Protein AF-A0A934H8C2-F1 (afdb_monomer_lite)

Foldseek 3Di:
DDDDPPPPDDPPPCDPVVVVPDPPPPVDDPVVVVVVVVVVCVVVCVVPPDPDQDDDQSNQLVVCLCPVHAGPDPGPNVSSVVSVVVCVVPVD

Radius of gyration: 27.8 Å; chains: 1; bounding box: 38×57×66 Å

Secondary structure (DSSP, 8-state):
--------PPPTT---GGGG------SS-HHHHHHHHHHHHHHHHHHHS--SPPSTHHHHHHHHHHHT---TTT--HHHHHHHHHHHHHH--

Sequence (92 aa):
MTRQPTFISSPPGVSPTWARIFIRRTGVNPAFRAFLVFILVLVVFSTTLAGGMLAGDSGEFQLAVATLSVPHPTGYPLYVLIGALWVRLWFS

pLDDT: mean 81.56, std 15.36, range [46.25, 98.56]

Structure (mmCIF, N/CA/C/O backbone):
data_AF-A0A934H8C2-F1
#
_entry.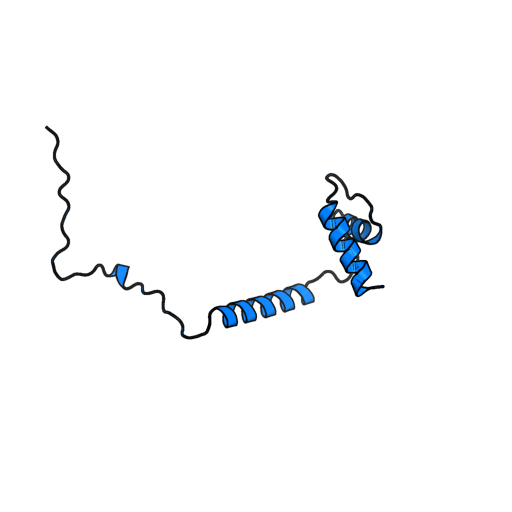id   AF-A0A934H8C2-F1
#
loop_
_atom_site.group_PDB
_atom_site.id
_atom_site.type_symbol
_atom_site.label_atom_id
_atom_site.label_alt_id
_atom_site.label_comp_id
_atom_site.label_asym_id
_atom_site.label_entity_id
_atom_site.label_seq_id
_atom_site.pdbx_PDB_ins_code
_atom_site.Cartn_x
_atom_site.Cartn_y
_atom_site.Cartn_z
_atom_site.occupancy
_atom_site.B_iso_or_equiv
_atom_site.auth_seq_id
_atom_site.auth_comp_id
_atom_site.auth_asym_id
_atom_site.auth_atom_id
_atom_site.pdbx_PDB_model_num
ATOM 1 N N . MET A 1 1 ? 10.503 39.351 49.277 1.00 47.84 1 MET A N 1
ATOM 2 C CA . MET A 1 1 ? 9.129 39.703 48.853 1.00 47.84 1 MET A CA 1
ATOM 3 C C . MET A 1 1 ? 8.760 38.814 47.673 1.00 47.84 1 MET A C 1
ATOM 5 O O . MET A 1 1 ? 9.101 39.129 46.545 1.00 47.84 1 MET A O 1
ATOM 9 N N . THR A 1 2 ? 8.129 37.672 47.929 1.00 46.25 2 THR A N 1
ATOM 10 C CA . THR A 1 2 ? 7.681 36.724 46.894 1.00 46.25 2 THR A CA 1
ATOM 11 C C . THR A 1 2 ? 6.260 36.319 47.260 1.00 46.25 2 THR A C 1
ATOM 13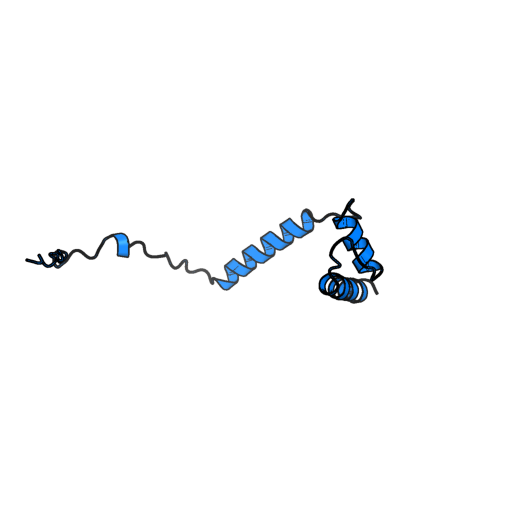 O O . THR A 1 2 ? 6.044 35.559 48.199 1.00 46.25 2 THR A O 1
ATOM 16 N N . ARG A 1 3 ? 5.269 36.927 46.594 1.00 46.97 3 ARG A N 1
ATOM 17 C CA . ARG A 1 3 ? 3.856 36.583 46.791 1.00 46.97 3 ARG A CA 1
ATOM 18 C C . ARG A 1 3 ? 3.647 35.171 46.243 1.00 46.97 3 ARG A C 1
ATOM 20 O O . ARG A 1 3 ? 3.798 34.961 45.044 1.00 46.97 3 ARG A O 1
ATOM 27 N N . GLN A 1 4 ? 3.348 34.218 47.121 1.00 50.62 4 GLN A N 1
ATOM 28 C CA . GLN A 1 4 ? 2.876 32.895 46.715 1.00 50.62 4 GLN A CA 1
ATOM 29 C C . GLN A 1 4 ? 1.586 33.071 45.892 1.00 50.62 4 GLN A C 1
ATOM 31 O O . GLN A 1 4 ? 0.716 33.840 46.316 1.00 50.62 4 GLN A O 1
ATOM 36 N N . PRO A 1 5 ? 1.452 32.424 44.722 1.00 51.28 5 PRO A N 1
ATOM 37 C CA . PRO A 1 5 ? 0.225 32.489 43.944 1.00 51.28 5 PRO A CA 1
ATOM 38 C C . PRO A 1 5 ? -0.894 31.813 44.739 1.00 51.28 5 PRO A C 1
ATOM 40 O O . PRO A 1 5 ? -0.805 30.644 45.107 1.00 51.28 5 PRO A O 1
ATOM 43 N N . THR A 1 6 ? -1.952 32.565 45.027 1.00 61.19 6 THR A N 1
ATOM 44 C CA . THR A 1 6 ? -3.177 32.042 45.631 1.00 61.19 6 THR A CA 1
ATOM 45 C C . THR A 1 6 ? -3.816 31.053 44.665 1.00 61.19 6 THR A C 1
ATOM 47 O O . THR A 1 6 ? -4.442 31.445 43.681 1.00 61.19 6 THR A O 1
ATOM 50 N N . PHE A 1 7 ? -3.640 29.764 44.943 1.00 59.38 7 PHE A N 1
ATOM 51 C CA . PHE A 1 7 ? -4.398 28.692 44.318 1.00 59.38 7 PHE A CA 1
ATOM 52 C C . PHE A 1 7 ? -5.860 28.871 44.750 1.00 59.38 7 PHE A C 1
ATOM 54 O O . PHE A 1 7 ? -6.201 28.621 45.905 1.00 59.38 7 PHE A O 1
ATOM 61 N N . ILE A 1 8 ? -6.712 29.390 43.862 1.00 64.25 8 ILE A N 1
ATOM 62 C CA . ILE A 1 8 ? -8.155 29.471 44.110 1.00 64.25 8 ILE A CA 1
ATOM 63 C C . ILE A 1 8 ? -8.657 28.027 44.143 1.00 64.25 8 ILE A C 1
ATOM 65 O O . ILE A 1 8 ? -8.821 27.390 43.102 1.00 64.25 8 ILE A O 1
ATOM 69 N N . SER A 1 9 ? -8.842 27.481 45.344 1.00 59.59 9 SER A N 1
ATOM 70 C CA . SER A 1 9 ? -9.519 26.205 45.525 1.00 59.59 9 SER A CA 1
ATOM 71 C C . SER A 1 9 ? -10.935 26.339 44.967 1.00 59.59 9 SER A C 1
ATOM 73 O O . SER A 1 9 ? -11.663 27.284 45.271 1.00 59.59 9 SER A O 1
ATOM 75 N N . SER A 1 10 ? -11.316 25.423 44.079 1.00 62.44 10 SER A N 1
ATOM 76 C CA . SER A 1 10 ? -12.683 25.389 43.563 1.00 62.44 10 SER A CA 1
ATOM 77 C C . SER A 1 10 ? -13.667 25.162 44.723 1.00 62.44 10 SER A C 1
ATOM 79 O O . SER A 1 10 ? -13.329 24.421 45.651 1.00 62.44 10 SER A O 1
ATOM 81 N N . PRO A 1 11 ? -14.871 25.769 44.697 1.00 67.50 11 PRO A N 1
ATOM 82 C CA . PRO A 1 11 ? -15.870 25.571 45.740 1.00 67.50 11 PRO A CA 1
ATOM 83 C C . PRO A 1 11 ? -16.179 24.078 45.938 1.00 67.50 11 PRO A C 1
ATOM 85 O O . PRO A 1 11 ? -16.347 23.358 44.945 1.00 67.50 11 PRO A O 1
ATOM 88 N N . PRO A 1 12 ? -16.281 23.591 47.187 1.00 64.06 12 PRO A N 1
ATOM 89 C CA . PRO A 1 12 ? -16.673 22.213 47.448 1.00 64.06 12 PRO A CA 1
ATOM 90 C C . PRO A 1 12 ? -18.074 21.969 46.868 1.00 64.06 12 PRO A C 1
ATOM 92 O O . PRO A 1 12 ? -19.033 22.635 47.245 1.00 64.06 12 PRO A O 1
ATOM 95 N N . GLY A 1 13 ? -18.180 21.036 45.918 1.00 66.31 13 GLY A N 1
ATOM 96 C CA . GLY A 1 13 ? -19.453 20.629 45.306 1.00 66.31 13 GLY A CA 1
ATOM 97 C C . GLY A 1 13 ? -19.627 20.966 43.823 1.00 66.31 13 GLY A C 1
ATOM 98 O O . GLY A 1 13 ? -20.582 20.487 43.217 1.00 66.31 13 GLY A O 1
ATOM 99 N N . VAL A 1 14 ? -18.706 21.709 43.198 1.00 65.88 14 VAL A N 1
ATOM 100 C CA . VAL A 1 14 ? -18.747 21.961 41.746 1.00 65.88 14 VAL A CA 1
ATOM 101 C C . VAL A 1 14 ? -17.655 21.140 41.063 1.00 65.88 14 VAL A C 1
ATOM 103 O O . VAL A 1 14 ? -16.532 21.602 40.876 1.00 65.88 14 VAL A O 1
ATOM 106 N N . SER A 1 15 ? -17.961 19.891 40.694 1.00 64.00 15 SER A N 1
ATOM 107 C CA . SER A 1 15 ? -17.086 19.151 39.776 1.00 64.00 15 SER A CA 1
ATOM 108 C C . SER A 1 15 ? -17.002 19.941 38.463 1.00 64.00 15 SER A C 1
ATOM 110 O O . SER A 1 15 ? -18.064 20.316 37.950 1.00 64.00 15 SER A O 1
ATOM 112 N N . PRO A 1 16 ? -15.811 20.197 37.896 1.00 67.44 16 PRO A N 1
ATOM 113 C CA . PRO A 1 16 ? -15.700 21.011 36.698 1.00 67.44 16 PRO A CA 1
ATOM 114 C C . PRO A 1 16 ? -16.553 20.434 35.568 1.00 67.44 16 PRO A C 1
ATOM 116 O O . PRO A 1 16 ? -16.413 19.270 35.200 1.00 67.44 16 PRO A O 1
ATOM 119 N N . THR A 1 17 ? -17.456 21.235 35.009 1.00 63.69 17 THR A N 1
ATOM 120 C CA . THR A 1 17 ? -18.409 20.809 33.972 1.00 63.69 17 THR A CA 1
ATOM 121 C C . THR A 1 17 ? -17.709 20.252 32.730 1.00 63.69 17 THR A C 1
ATOM 123 O O . THR A 1 17 ? -18.264 19.384 32.061 1.00 63.69 17 THR A O 1
ATOM 126 N N . TRP A 1 18 ? -16.464 20.670 32.467 1.00 63.22 18 TRP A N 1
ATOM 127 C CA . TRP A 1 18 ? -15.622 20.115 31.403 1.00 63.22 18 TRP A CA 1
ATOM 128 C C . TRP A 1 18 ? -15.290 18.629 31.608 1.00 63.22 18 TRP A C 1
ATOM 130 O O . TRP A 1 18 ? -15.171 17.897 30.629 1.00 63.22 18 TRP A O 1
ATOM 140 N N . ALA A 1 19 ? -15.235 18.140 32.852 1.00 57.84 19 ALA A N 1
ATOM 141 C CA . ALA A 1 19 ? -15.021 16.722 33.150 1.00 57.84 19 ALA A CA 1
ATOM 142 C C . ALA A 1 19 ? -16.226 15.850 32.746 1.00 57.84 19 ALA A C 1
ATOM 144 O O . ALA A 1 19 ? -16.113 14.629 32.672 1.00 57.84 19 ALA A O 1
ATO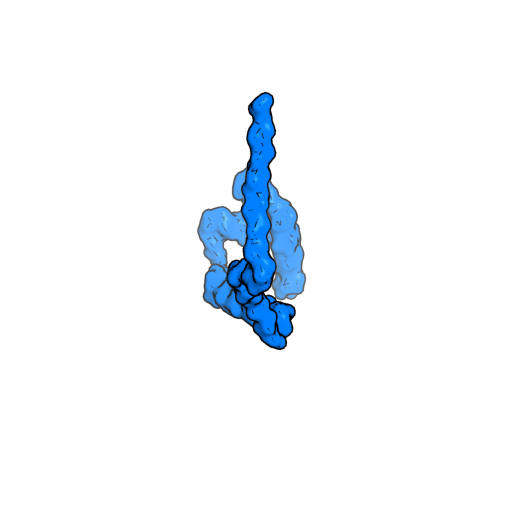M 145 N N . ARG A 1 20 ? -17.381 16.474 32.456 1.00 56.47 20 ARG A N 1
ATOM 146 C CA . ARG A 1 20 ? -18.593 15.809 31.957 1.00 56.47 20 ARG A CA 1
ATOM 147 C C . ARG A 1 20 ? -18.670 15.754 30.433 1.00 56.47 20 ARG A C 1
ATOM 149 O O . ARG A 1 20 ? -19.659 15.237 29.914 1.00 56.47 20 ARG A O 1
ATOM 156 N N . ILE A 1 21 ? -17.642 16.215 29.711 1.00 63.53 21 ILE A N 1
ATOM 157 C CA . ILE A 1 21 ? -17.450 15.889 28.289 1.00 63.53 21 ILE A CA 1
ATOM 158 C C . ILE A 1 21 ? -16.997 14.423 28.231 1.00 63.53 21 ILE A C 1
ATOM 160 O O . ILE A 1 21 ? -15.862 14.074 27.919 1.00 63.53 21 ILE A O 1
ATOM 164 N N . PHE A 1 22 ? -17.897 13.537 28.649 1.00 60.47 22 PHE A N 1
ATOM 165 C CA . PHE A 1 22 ? -17.712 12.108 28.598 1.00 60.47 22 PHE A CA 1
ATOM 166 C C . PHE A 1 22 ? -17.679 11.724 27.127 1.00 60.47 22 PHE A C 1
ATOM 168 O O . PHE A 1 22 ? -18.673 11.867 26.413 1.00 60.47 22 PHE A O 1
ATOM 175 N N . ILE A 1 23 ? -16.534 11.205 26.685 1.00 65.25 23 ILE A N 1
ATOM 176 C CA . ILE A 1 23 ? -16.443 10.378 25.487 1.00 65.25 23 ILE A CA 1
ATOM 177 C C . ILE A 1 23 ? -17.570 9.356 25.602 1.00 65.25 23 ILE A C 1
ATOM 179 O O . ILE A 1 23 ? -17.519 8.448 26.436 1.00 65.25 23 ILE A O 1
ATOM 183 N N . ARG A 1 24 ? -18.631 9.529 24.811 1.00 69.00 24 ARG A N 1
ATOM 184 C CA . ARG A 1 24 ? -19.731 8.574 24.791 1.00 69.00 24 ARG A CA 1
ATOM 185 C C . ARG A 1 24 ? -19.118 7.261 24.325 1.00 69.00 24 ARG A C 1
ATOM 187 O O . ARG A 1 24 ? -18.781 7.123 23.150 1.00 69.00 24 ARG A O 1
ATOM 194 N N . ARG A 1 25 ? -18.959 6.290 25.232 1.00 64.75 25 ARG A N 1
ATOM 195 C CA . ARG A 1 25 ? -18.672 4.899 24.869 1.00 64.75 25 ARG A CA 1
ATOM 196 C C . ARG A 1 25 ? -19.885 4.371 24.117 1.00 64.75 25 ARG A C 1
ATOM 198 O O . ARG A 1 25 ? -20.790 3.761 24.661 1.00 64.75 25 ARG A O 1
ATOM 205 N N . THR A 1 26 ? -19.937 4.695 22.839 1.00 65.44 26 THR A N 1
ATOM 206 C CA . THR A 1 26 ? -20.755 4.024 21.836 1.00 65.44 26 THR A CA 1
ATOM 207 C C . THR A 1 26 ? -20.620 2.505 22.026 1.00 65.44 26 THR A C 1
ATOM 209 O O . THR A 1 26 ? -19.501 2.001 22.012 1.00 65.44 26 THR A O 1
ATOM 212 N N . GLY A 1 27 ? -21.733 1.792 22.232 1.00 73.81 27 GLY A N 1
ATOM 213 C CA . GLY A 1 27 ? -21.746 0.363 22.599 1.00 73.81 27 GLY A CA 1
ATOM 214 C C . GLY A 1 27 ? -21.328 -0.609 21.489 1.00 73.81 27 GLY A C 1
ATOM 215 O O . GLY A 1 27 ? -21.323 -1.815 21.694 1.00 73.81 27 GLY A O 1
ATOM 216 N N . VAL A 1 28 ? -20.983 -0.100 20.306 1.00 78.88 28 VAL A N 1
ATOM 217 C CA . VAL A 1 28 ? -20.532 -0.912 19.172 1.00 78.88 28 VAL A CA 1
ATOM 218 C C . VAL A 1 28 ? -19.051 -1.257 19.336 1.00 78.88 28 VAL A C 1
ATOM 220 O O . VAL A 1 28 ? -18.249 -0.373 19.637 1.00 78.88 28 VAL A O 1
ATOM 223 N N . ASN A 1 29 ? -18.669 -2.507 19.091 1.00 90.19 29 ASN A N 1
ATOM 224 C CA . ASN A 1 29 ? -17.280 -2.953 19.206 1.00 90.19 29 ASN A CA 1
ATOM 225 C C . ASN A 1 29 ? -16.343 -2.075 18.333 1.00 90.19 29 ASN A C 1
ATOM 227 O O . ASN A 1 29 ? -16.618 -1.904 17.141 1.00 90.19 29 ASN A O 1
ATOM 231 N N . PRO A 1 30 ? -15.259 -1.492 18.884 1.00 90.38 30 PRO A N 1
ATOM 232 C CA . PRO A 1 30 ? -14.333 -0.663 18.110 1.00 90.38 30 PRO A CA 1
ATOM 233 C C . PRO A 1 30 ? -13.690 -1.424 16.942 1.00 90.38 30 PRO A C 1
ATOM 235 O O . PRO A 1 30 ? -13.518 -0.841 15.874 1.00 90.38 30 PRO A O 1
ATOM 238 N N . ALA A 1 31 ? -13.419 -2.725 17.095 1.00 93.50 31 ALA A N 1
ATOM 239 C CA . ALA A 1 31 ? -12.886 -3.562 16.021 1.00 93.50 31 ALA A CA 1
ATOM 240 C C . ALA A 1 31 ? -13.878 -3.693 14.857 1.00 93.50 31 ALA A C 1
ATOM 242 O O . ALA A 1 31 ? -13.487 -3.610 13.698 1.00 93.50 31 ALA A O 1
ATOM 243 N N . PHE A 1 32 ? -15.174 -3.814 15.159 1.00 94.94 32 PHE A N 1
ATOM 244 C CA . PHE A 1 32 ? -16.216 -3.868 14.134 1.00 94.94 32 PHE A CA 1
ATOM 245 C C . PHE A 1 32 ? -16.271 -2.572 13.319 1.00 94.94 32 PHE A C 1
ATOM 247 O O . PHE A 1 32 ? -16.375 -2.608 12.098 1.00 94.94 32 PHE A O 1
ATOM 254 N N . ARG A 1 33 ? -16.127 -1.411 13.967 1.00 93.88 33 ARG A N 1
ATOM 255 C CA . ARG A 1 33 ? -16.080 -0.131 13.242 1.00 93.88 33 ARG A CA 1
ATOM 256 C C . ARG A 1 33 ? -14.824 0.020 12.409 1.00 93.88 33 ARG A C 1
ATOM 258 O O . ARG A 1 33 ? -14.924 0.467 11.275 1.00 93.88 33 ARG A O 1
ATOM 265 N N . ALA A 1 34 ? -13.671 -0.357 12.957 1.00 95.94 34 ALA A N 1
ATOM 266 C CA . ALA A 1 34 ? -12.422 -0.351 12.207 1.00 95.94 34 ALA A CA 1
ATOM 267 C C . ALA A 1 34 ? -12.532 -1.239 10.959 1.00 95.94 34 ALA A C 1
ATOM 269 O O . ALA A 1 34 ? -12.129 -0.824 9.879 1.00 95.94 34 ALA A O 1
ATOM 270 N N . PHE A 1 35 ? -13.162 -2.410 11.087 1.00 97.44 35 PHE A N 1
ATOM 271 C CA . PHE A 1 35 ? -13.421 -3.305 9.965 1.00 97.44 35 PHE A CA 1
ATOM 272 C C . PHE A 1 35 ? -14.347 -2.681 8.911 1.00 97.44 35 PHE A C 1
ATOM 274 O O . PHE A 1 35 ? -14.027 -2.715 7.728 1.00 97.44 35 PHE A O 1
ATOM 281 N N . LEU A 1 36 ? -15.456 -2.050 9.314 1.00 97.62 36 LEU A N 1
ATOM 282 C CA . LEU A 1 36 ? -16.342 -1.363 8.366 1.00 97.62 36 LEU A CA 1
ATOM 283 C C . LEU A 1 36 ? -15.634 -0.223 7.626 1.00 97.62 36 LEU A C 1
ATOM 285 O O . LEU A 1 36 ? -15.802 -0.080 6.418 1.00 97.62 36 LEU A O 1
ATOM 289 N N . VAL A 1 37 ? -14.821 0.565 8.336 1.00 97.62 37 VAL A N 1
ATOM 290 C CA . VAL A 1 37 ? -14.009 1.626 7.723 1.00 97.62 37 VAL A CA 1
ATOM 291 C C . VAL A 1 37 ? -12.997 1.028 6.748 1.00 97.62 37 VAL A C 1
ATOM 293 O O . VAL A 1 37 ? -12.866 1.531 5.638 1.00 97.62 37 VAL A O 1
ATOM 296 N N . PHE A 1 38 ? -12.328 -0.065 7.120 1.00 98.00 38 PHE A N 1
ATOM 297 C CA . PHE A 1 38 ? -11.397 -0.767 6.240 1.00 98.00 38 PHE A CA 1
ATOM 298 C C . PHE A 1 38 ? -12.074 -1.232 4.945 1.00 98.00 38 PHE A C 1
ATOM 300 O O . PHE A 1 38 ? -11.574 -0.929 3.867 1.00 98.00 38 PHE A O 1
ATOM 307 N N . ILE A 1 39 ? -13.229 -1.902 5.034 1.00 98.56 39 ILE A N 1
ATOM 308 C CA . ILE A 1 39 ? -13.975 -2.365 3.854 1.00 98.56 39 ILE A CA 1
ATOM 309 C C . ILE A 1 39 ? -14.424 -1.188 2.986 1.00 98.56 39 ILE A C 1
ATOM 311 O O . ILE A 1 39 ? -14.273 -1.241 1.769 1.00 98.56 39 ILE A O 1
ATOM 315 N N . LEU A 1 40 ? -14.932 -0.112 3.592 1.00 98.38 40 LEU A N 1
ATOM 316 C CA . LEU A 1 40 ? -15.335 1.086 2.856 1.00 98.38 40 LEU A CA 1
ATOM 317 C C . LEU A 1 40 ? -14.158 1.685 2.074 1.00 98.38 40 LEU A C 1
ATOM 319 O O . LEU A 1 40 ? -14.286 1.955 0.882 1.00 98.38 40 LEU A O 1
ATOM 323 N N . VAL A 1 41 ? -13.011 1.866 2.734 1.00 98.19 41 VAL A N 1
ATOM 324 C CA . VAL A 1 41 ? -11.799 2.404 2.100 1.00 98.19 41 VAL A CA 1
ATOM 325 C C . VAL A 1 41 ? -11.302 1.469 1.003 1.00 98.19 41 VAL A C 1
ATOM 327 O O . VAL A 1 41 ? -10.954 1.946 -0.071 1.00 98.19 41 VAL A O 1
ATOM 330 N N . LEU A 1 42 ? -11.314 0.155 1.238 1.00 97.50 42 LEU A N 1
ATOM 331 C CA . LEU A 1 42 ? -10.907 -0.843 0.253 1.00 97.50 42 LEU A CA 1
ATOM 332 C C . LEU A 1 42 ? -11.777 -0.777 -1.007 1.00 97.50 42 LEU A C 1
ATOM 334 O O . LEU A 1 42 ? -11.238 -0.730 -2.107 1.00 97.50 42 LEU A O 1
ATOM 338 N N . VAL A 1 43 ? -13.104 -0.720 -0.857 1.00 98.19 43 VAL A N 1
ATOM 339 C CA . VAL A 1 43 ? -14.035 -0.618 -1.992 1.00 98.19 43 VAL A CA 1
ATOM 340 C C . VAL A 1 43 ? -13.786 0.663 -2.780 1.00 98.19 43 VAL A C 1
ATOM 342 O O . VAL A 1 43 ? -13.608 0.599 -3.995 1.00 98.19 43 VAL A O 1
ATOM 345 N N . VAL A 1 44 ? -13.720 1.814 -2.102 1.00 97.94 44 VAL A N 1
ATOM 346 C CA . VAL A 1 44 ? -13.446 3.098 -2.765 1.00 97.94 44 VAL A CA 1
ATOM 347 C C . VAL A 1 44 ? -12.120 3.022 -3.518 1.00 97.94 44 VAL A C 1
ATOM 349 O O . VAL A 1 44 ? -12.096 3.260 -4.723 1.00 97.94 44 VAL A O 1
ATOM 352 N N . PHE A 1 45 ? -11.051 2.587 -2.849 1.00 96.00 45 PHE A N 1
ATOM 353 C CA . PHE A 1 45 ? -9.726 2.436 -3.442 1.00 96.00 45 PHE A CA 1
ATOM 354 C C . PHE A 1 45 ? -9.749 1.554 -4.696 1.00 96.00 45 PHE A C 1
ATOM 356 O O . PHE A 1 45 ? -9.302 1.999 -5.751 1.00 96.00 45 PHE A O 1
ATOM 363 N N . SER A 1 46 ? -10.333 0.354 -4.616 1.00 95.56 46 SER A N 1
ATOM 364 C CA . SER A 1 46 ? -10.430 -0.581 -5.743 1.00 95.56 46 SER A CA 1
ATOM 365 C C . SER A 1 46 ? -11.213 -0.015 -6.926 1.00 95.56 46 SER A C 1
ATOM 367 O O . SER A 1 46 ? -10.830 -0.255 -8.066 1.00 95.56 46 SER A O 1
ATOM 369 N N . THR A 1 47 ? -12.276 0.758 -6.684 1.00 96.25 47 THR A N 1
ATOM 370 C CA . THR A 1 47 ? -13.056 1.387 -7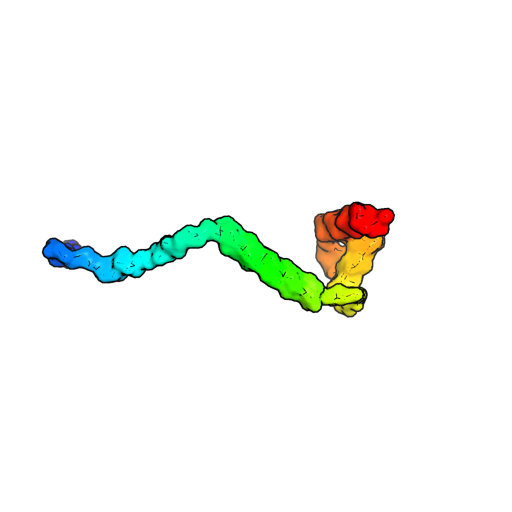.769 1.00 96.25 47 THR A CA 1
ATOM 371 C C . THR A 1 47 ? -12.352 2.576 -8.418 1.00 96.25 47 THR A C 1
ATOM 373 O O . THR A 1 47 ? -12.638 2.905 -9.565 1.00 96.25 47 THR A O 1
ATOM 376 N N . THR A 1 48 ? -11.429 3.216 -7.700 1.00 95.06 48 THR A N 1
ATOM 377 C CA . THR A 1 48 ? -10.660 4.373 -8.187 1.00 95.06 48 THR A CA 1
ATOM 378 C C . THR A 1 48 ? -9.269 4.013 -8.698 1.00 95.06 48 THR A C 1
ATOM 380 O O . THR A 1 48 ? -8.538 4.893 -9.152 1.00 95.06 48 THR A O 1
ATOM 383 N N . LEU A 1 49 ? -8.871 2.742 -8.597 1.00 92.06 49 LEU A N 1
ATOM 384 C CA . LEU A 1 49 ? -7.540 2.308 -8.996 1.00 92.06 49 LEU A CA 1
ATOM 385 C C . LEU A 1 49 ? -7.352 2.498 -10.505 1.00 92.06 49 LEU A C 1
ATOM 387 O O . LEU A 1 49 ? -8.250 2.208 -11.297 1.00 92.06 49 LEU A O 1
ATOM 391 N N . ALA A 1 50 ? -6.165 2.944 -10.917 1.00 89.94 50 ALA A N 1
ATOM 392 C CA . ALA A 1 50 ? -5.834 3.030 -12.332 1.00 89.94 50 ALA A CA 1
ATOM 393 C C . ALA A 1 50 ? -5.851 1.626 -12.955 1.00 89.94 50 ALA A C 1
ATOM 395 O O . ALA A 1 50 ? -5.061 0.761 -12.581 1.00 89.94 50 ALA A O 1
ATOM 396 N N . GLY A 1 51 ? -6.748 1.408 -13.918 1.00 87.38 51 GLY A N 1
ATOM 397 C CA . GLY A 1 51 ? -6.916 0.119 -14.597 1.00 87.38 51 GLY A CA 1
ATOM 398 C C . GLY A 1 51 ? -5.831 -0.215 -15.627 1.00 87.38 51 GLY A C 1
ATOM 399 O O . GLY A 1 51 ? -5.994 -1.169 -16.381 1.00 87.38 51 GLY A O 1
ATOM 400 N N . GLY A 1 52 ? -4.753 0.568 -15.709 1.00 87.69 52 GLY A N 1
ATOM 401 C CA . GLY A 1 52 ? -3.722 0.401 -16.728 1.00 87.69 52 GLY A CA 1
ATOM 402 C C . GLY A 1 52 ? -2.409 1.101 -16.397 1.00 87.69 52 GLY A C 1
ATOM 403 O O . GLY A 1 52 ? -2.199 1.598 -15.286 1.00 87.69 52 GLY A O 1
ATOM 404 N N . MET A 1 53 ? -1.525 1.119 -17.394 1.00 88.25 53 MET A N 1
ATOM 405 C CA . MET A 1 53 ? -0.221 1.762 -17.290 1.00 88.25 53 MET A CA 1
ATOM 406 C C . MET A 1 53 ? -0.387 3.279 -17.172 1.00 88.25 53 MET A C 1
ATOM 408 O O . MET A 1 53 ? -1.056 3.904 -17.996 1.00 88.25 53 MET A O 1
ATOM 412 N N . LEU A 1 54 ? 0.221 3.867 -16.150 1.00 91.50 54 LEU A N 1
ATOM 413 C CA . LEU A 1 54 ? 0.245 5.309 -15.941 1.00 91.50 54 LEU A CA 1
ATOM 414 C C . LEU A 1 54 ? 1.450 5.934 -16.655 1.00 91.50 54 LEU A C 1
ATOM 416 O O . LEU A 1 54 ? 2.411 5.251 -17.001 1.00 91.50 54 LEU A O 1
ATOM 420 N N . ALA A 1 55 ? 1.395 7.244 -16.886 1.00 90.06 55 ALA A N 1
ATOM 421 C CA . ALA A 1 55 ? 2.524 8.011 -17.409 1.00 90.06 55 ALA A CA 1
ATOM 422 C C . ALA A 1 55 ? 3.408 8.557 -16.271 1.00 90.06 55 ALA A C 1
ATOM 424 O O . ALA A 1 55 ? 2.977 8.637 -15.117 1.00 90.06 55 ALA A O 1
ATOM 425 N N . GLY A 1 56 ? 4.634 8.963 -16.616 1.00 89.31 56 GLY A N 1
ATOM 426 C CA . GLY A 1 56 ? 5.614 9.505 -15.668 1.00 89.31 56 GLY A CA 1
ATOM 427 C C . GLY A 1 56 ? 6.079 8.468 -14.645 1.00 89.31 56 GLY A C 1
ATOM 428 O O . GLY A 1 56 ? 6.048 7.267 -14.916 1.00 89.31 56 GLY A O 1
ATOM 429 N N . ASP A 1 57 ? 6.444 8.935 -13.451 1.00 88.56 57 ASP A N 1
ATOM 430 C CA . ASP A 1 57 ? 7.017 8.109 -12.381 1.00 88.56 57 ASP A CA 1
ATOM 431 C C . ASP A 1 57 ? 6.152 6.885 -12.059 1.00 88.56 57 ASP A C 1
ATOM 433 O O . ASP A 1 57 ? 6.658 5.780 -11.890 1.00 88.56 57 ASP A O 1
ATOM 437 N N . SER A 1 58 ? 4.825 7.048 -12.031 1.00 88.44 58 SER A N 1
ATOM 438 C CA . SER A 1 58 ? 3.906 5.943 -11.721 1.00 88.44 58 SER A CA 1
ATOM 439 C C . SER A 1 58 ? 4.027 4.788 -12.722 1.00 88.44 58 SER A C 1
ATOM 441 O O . SER A 1 58 ? 3.999 3.625 -12.322 1.00 88.44 58 SER A O 1
ATOM 443 N N . GLY A 1 59 ? 4.211 5.104 -14.007 1.00 89.75 59 GLY A N 1
ATOM 444 C CA . GLY A 1 59 ? 4.484 4.114 -15.046 1.00 89.75 59 GLY A CA 1
ATOM 445 C C . GLY A 1 59 ? 5.863 3.483 -14.905 1.00 89.75 59 GLY A C 1
ATOM 446 O O . GLY A 1 59 ? 6.000 2.267 -15.028 1.00 89.75 59 GLY A O 1
ATOM 447 N N . GLU A 1 60 ? 6.883 4.280 -14.585 1.00 91.25 60 GLU A N 1
ATOM 448 C CA . GLU A 1 60 ? 8.233 3.760 -14.342 1.00 91.25 60 GLU A CA 1
ATOM 449 C C . GLU A 1 60 ? 8.247 2.728 -13.208 1.00 91.25 60 GLU A C 1
ATOM 451 O O . GLU A 1 60 ? 8.877 1.682 -13.346 1.00 91.25 60 GLU A O 1
ATOM 456 N N . PHE A 1 61 ? 7.493 2.957 -12.127 1.00 90.62 61 PHE A N 1
ATOM 457 C CA . PHE A 1 61 ? 7.344 1.989 -11.035 1.00 90.62 61 PHE A CA 1
ATOM 458 C C . PHE A 1 61 ? 6.591 0.726 -11.442 1.00 90.62 61 PHE A C 1
ATOM 460 O O . PHE A 1 61 ? 7.009 -0.373 -11.072 1.00 90.62 61 PHE A O 1
ATOM 467 N N . GLN A 1 62 ? 5.502 0.861 -12.203 1.00 91.44 62 GLN A N 1
ATOM 468 C CA . GLN A 1 62 ? 4.754 -0.286 -12.722 1.00 91.44 62 GLN A CA 1
ATOM 469 C C . GLN A 1 62 ? 5.649 -1.170 -13.604 1.00 91.44 62 GLN A C 1
ATOM 471 O O . GLN A 1 62 ? 5.648 -2.394 -13.454 1.00 91.44 62 GLN A O 1
ATOM 476 N N . LEU A 1 63 ? 6.466 -0.554 -14.467 1.00 91.19 63 LEU A N 1
ATOM 477 C CA . LEU A 1 63 ? 7.425 -1.265 -15.309 1.00 91.19 63 LEU A CA 1
ATOM 478 C C . LEU A 1 63 ? 8.529 -1.897 -14.462 1.00 91.19 63 LEU A C 1
ATOM 480 O O . LEU A 1 63 ? 8.798 -3.086 -14.601 1.00 91.19 63 LEU A O 1
ATOM 484 N N . ALA A 1 64 ? 9.122 -1.130 -13.546 1.00 92.62 64 ALA A N 1
ATOM 485 C CA . ALA A 1 64 ? 10.206 -1.587 -12.688 1.00 92.62 64 ALA A CA 1
ATOM 486 C C . ALA A 1 64 ? 9.819 -2.793 -11.830 1.00 92.62 64 ALA A C 1
ATOM 488 O O . ALA A 1 64 ? 10.605 -3.728 -11.707 1.00 92.62 64 ALA A O 1
ATOM 489 N N . VAL A 1 65 ? 8.600 -2.818 -11.287 1.00 93.81 65 VAL A N 1
ATOM 490 C CA . VAL A 1 65 ? 8.053 -3.970 -10.556 1.00 93.81 65 VAL A CA 1
ATOM 491 C C . VAL A 1 65 ? 7.922 -5.201 -11.459 1.00 93.81 65 VAL A C 1
ATOM 493 O O . VAL A 1 65 ? 8.299 -6.303 -11.053 1.00 93.81 65 VAL A O 1
ATOM 496 N N . ALA A 1 66 ? 7.427 -5.028 -12.686 1.00 90.38 66 ALA A N 1
ATOM 497 C CA . ALA A 1 66 ? 7.262 -6.127 -13.634 1.00 90.38 66 ALA A CA 1
ATOM 498 C C . ALA A 1 66 ? 8.610 -6.678 -14.138 1.00 90.38 66 ALA A C 1
ATOM 500 O O . ALA A 1 66 ? 8.766 -7.890 -14.285 1.00 90.38 66 ALA A O 1
ATOM 501 N N . THR A 1 67 ? 9.601 -5.809 -14.365 1.00 91.94 67 THR A N 1
ATOM 502 C CA . THR A 1 67 ? 10.894 -6.170 -14.972 1.00 91.94 67 THR A CA 1
ATOM 503 C C . THR A 1 67 ? 12.056 -6.270 -13.985 1.00 91.94 67 THR A C 1
ATOM 505 O O . THR A 1 67 ? 13.170 -6.560 -14.412 1.00 91.94 67 THR A O 1
ATOM 508 N N . LEU A 1 68 ? 11.836 -6.027 -12.687 1.00 89.75 68 LEU A N 1
ATOM 509 C CA . LEU A 1 68 ? 12.894 -5.899 -11.669 1.00 89.75 68 LEU A CA 1
ATOM 510 C C . LEU A 1 68 ? 13.981 -4.865 -12.043 1.00 89.75 68 LEU A C 1
ATOM 512 O O . LEU A 1 68 ? 15.158 -5.055 -11.738 1.00 89.75 68 LEU A O 1
ATOM 516 N N . SER A 1 69 ? 13.603 -3.776 -12.720 1.00 87.88 69 SER A N 1
ATOM 517 C CA . SER A 1 69 ? 14.531 -2.694 -13.088 1.00 87.88 69 SER A CA 1
ATOM 518 C C . SER A 1 69 ? 14.556 -1.581 -12.026 1.00 87.88 69 SER A C 1
ATOM 520 O O . SER A 1 69 ? 13.827 -1.633 -11.034 1.00 87.88 69 SER A O 1
ATOM 522 N N . VAL A 1 70 ? 15.438 -0.589 -12.188 1.00 86.25 70 VAL A N 1
ATOM 523 C CA . VAL A 1 70 ? 15.628 0.505 -11.217 1.00 86.25 70 VAL A CA 1
ATOM 524 C C . VAL A 1 70 ? 14.894 1.768 -11.700 1.00 86.25 70 VAL A C 1
ATOM 526 O O . VAL A 1 70 ? 15.314 2.332 -12.711 1.00 86.25 70 VAL A O 1
ATOM 529 N N . PRO A 1 71 ? 13.834 2.235 -11.004 1.00 84.25 71 PRO A N 1
ATOM 530 C CA . PRO A 1 71 ? 13.130 3.472 -11.357 1.00 84.25 71 PRO A CA 1
ATOM 531 C C . PRO A 1 71 ? 13.949 4.716 -10.965 1.00 84.25 71 PRO A C 1
ATOM 533 O O . PRO A 1 71 ? 14.674 4.702 -9.962 1.00 84.25 71 PRO A O 1
ATOM 536 N N . HIS A 1 72 ? 13.838 5.796 -11.743 1.00 78.62 72 HIS A N 1
ATOM 537 C CA . HIS A 1 72 ? 14.533 7.066 -11.490 1.00 78.62 72 HIS A CA 1
ATOM 538 C C . HIS A 1 72 ? 13.872 7.870 -10.345 1.00 78.62 72 HIS A C 1
ATOM 540 O O . HIS A 1 72 ? 12.685 7.678 -10.088 1.00 78.62 72 HIS A O 1
ATOM 546 N N . PRO A 1 73 ? 14.569 8.798 -9.643 1.00 64.44 73 PRO A N 1
ATOM 547 C CA . PRO A 1 73 ? 16.014 8.989 -9.459 1.00 64.44 73 PRO A CA 1
ATOM 548 C C . PRO A 1 73 ? 16.548 8.379 -8.144 1.00 64.44 73 PRO A C 1
ATOM 550 O O . PRO A 1 73 ? 17.693 8.616 -7.768 1.00 64.44 73 PRO A O 1
ATOM 553 N N . THR A 1 74 ? 15.740 7.614 -7.411 1.00 62.09 74 THR A N 1
ATOM 554 C CA . THR A 1 74 ? 16.115 7.126 -6.074 1.00 62.09 74 THR A CA 1
ATOM 555 C C . THR A 1 74 ? 16.074 5.621 -5.915 1.00 62.09 74 THR A C 1
ATOM 557 O O . THR A 1 74 ? 16.533 5.182 -4.871 1.00 62.09 74 THR A O 1
ATOM 560 N N . GLY A 1 75 ? 15.607 4.856 -6.916 1.00 66.62 75 GLY A N 1
ATOM 561 C CA . GLY A 1 75 ? 15.535 3.393 -6.902 1.00 66.62 75 GLY A CA 1
ATOM 562 C C . GLY A 1 75 ? 14.939 2.847 -5.603 1.00 66.62 75 GLY A C 1
ATOM 563 O O . GLY A 1 75 ? 15.616 2.783 -4.590 1.00 66.62 75 GLY A O 1
ATOM 564 N N . TYR A 1 76 ? 13.681 2.409 -5.593 1.00 87.00 76 TYR A N 1
ATOM 565 C CA . TYR A 1 76 ? 13.058 1.861 -4.379 1.00 87.00 76 TYR A CA 1
ATOM 566 C C . TYR A 1 76 ? 13.132 0.323 -4.395 1.00 87.00 76 TYR A C 1
ATOM 568 O O . TYR A 1 76 ? 12.131 -0.323 -4.713 1.00 87.00 76 TYR A O 1
ATOM 576 N N . PRO A 1 77 ? 14.286 -0.309 -4.076 1.00 87.56 77 PRO A N 1
ATOM 577 C CA . PRO A 1 77 ? 14.489 -1.740 -4.283 1.00 87.56 77 PRO A CA 1
ATOM 578 C C . PRO A 1 77 ? 13.518 -2.578 -3.461 1.00 87.56 77 PRO A C 1
ATOM 580 O O . PRO A 1 77 ? 13.006 -3.571 -3.958 1.00 87.56 77 PRO A O 1
ATOM 583 N N . LEU A 1 78 ? 13.206 -2.167 -2.228 1.00 91.00 78 LEU A N 1
ATOM 584 C CA . LEU A 1 78 ? 12.248 -2.889 -1.393 1.00 91.00 78 LEU A CA 1
ATOM 585 C C . LEU A 1 78 ? 10.845 -2.891 -2.017 1.00 91.00 78 LEU A C 1
ATOM 587 O O . LEU A 1 78 ? 10.196 -3.932 -2.057 1.00 91.00 78 LEU A O 1
ATOM 591 N N . TYR A 1 79 ? 10.402 -1.744 -2.540 1.00 90.56 79 TYR A N 1
ATOM 592 C CA . TYR A 1 79 ? 9.127 -1.636 -3.248 1.00 90.56 79 TYR A CA 1
ATOM 593 C C . TYR A 1 79 ? 9.114 -2.531 -4.490 1.00 90.56 79 TYR A C 1
ATOM 595 O O . TYR A 1 79 ? 8.176 -3.304 -4.679 1.00 90.56 79 TYR A O 1
ATOM 603 N N . VAL A 1 80 ? 10.183 -2.478 -5.292 1.00 93.25 80 VAL A N 1
ATOM 604 C CA . VAL A 1 80 ? 10.319 -3.293 -6.502 1.00 93.25 80 VAL A CA 1
ATOM 605 C C . VAL A 1 80 ? 10.293 -4.780 -6.156 1.00 93.25 80 VAL 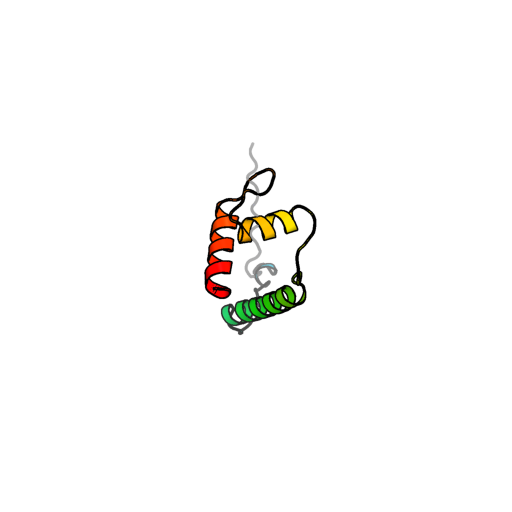A C 1
ATOM 607 O O . VAL A 1 80 ? 9.517 -5.510 -6.755 1.00 93.25 80 VAL A O 1
ATOM 610 N N . LEU A 1 81 ? 11.051 -5.237 -5.155 1.00 93.25 81 LEU A N 1
ATOM 611 C CA . LEU A 1 81 ? 11.096 -6.648 -4.754 1.00 93.25 81 LEU A CA 1
ATOM 612 C C . LEU A 1 81 ? 9.747 -7.159 -4.228 1.00 93.25 81 LEU A C 1
ATOM 614 O O . LEU A 1 81 ? 9.307 -8.234 -4.633 1.00 93.25 81 LEU A O 1
ATOM 618 N N . ILE A 1 82 ? 9.076 -6.399 -3.356 1.00 95.19 82 ILE A N 1
ATOM 619 C CA . ILE A 1 82 ? 7.763 -6.784 -2.815 1.00 95.19 82 ILE A CA 1
ATOM 620 C C . ILE A 1 82 ? 6.715 -6.816 -3.930 1.00 95.19 82 ILE A C 1
ATOM 622 O O . ILE A 1 82 ? 5.971 -7.791 -4.045 1.00 95.19 82 ILE A O 1
ATOM 626 N N . GLY A 1 83 ? 6.672 -5.785 -4.778 1.00 93.38 83 GLY A N 1
ATOM 627 C CA . GLY A 1 83 ? 5.760 -5.746 -5.918 1.00 93.38 83 GLY A CA 1
ATOM 628 C C . GLY A 1 83 ? 6.021 -6.897 -6.888 1.00 93.38 83 GLY A C 1
ATOM 629 O O . GLY A 1 83 ? 5.093 -7.549 -7.356 1.00 93.38 83 GLY A O 1
ATOM 630 N N . ALA A 1 84 ? 7.288 -7.199 -7.149 1.00 93.38 84 ALA A N 1
ATOM 631 C CA . ALA A 1 84 ? 7.693 -8.244 -8.071 1.00 93.38 84 ALA A CA 1
ATOM 632 C C . ALA A 1 84 ? 7.365 -9.648 -7.528 1.00 93.38 84 ALA A C 1
ATOM 634 O O . ALA A 1 84 ? 7.039 -10.546 -8.310 1.00 93.38 84 ALA A O 1
ATOM 635 N N . LEU A 1 85 ? 7.409 -9.845 -6.205 1.00 94.94 85 LEU A N 1
ATOM 636 C CA . LEU A 1 85 ? 6.902 -11.050 -5.549 1.00 94.94 85 LEU A CA 1
A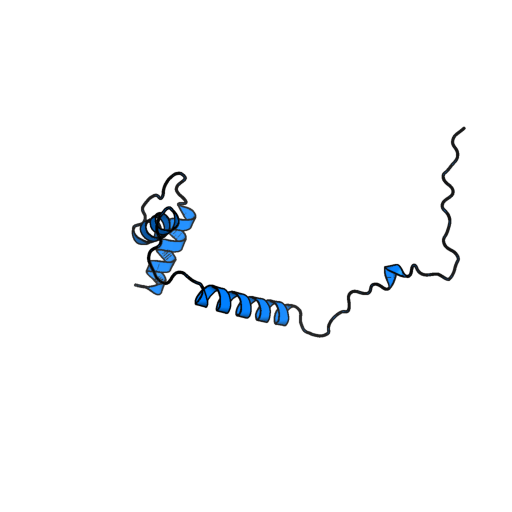TOM 637 C C . LEU A 1 85 ? 5.380 -11.147 -5.683 1.00 94.94 85 LEU A C 1
ATOM 639 O O . LEU A 1 85 ? 4.877 -12.195 -6.069 1.00 94.94 85 LEU A O 1
ATOM 643 N N . TRP A 1 86 ? 4.653 -10.060 -5.419 1.00 93.50 86 TRP A N 1
ATOM 644 C CA . TRP A 1 86 ? 3.196 -10.022 -5.556 1.00 93.50 86 TRP A CA 1
ATOM 645 C C . TRP A 1 86 ? 2.741 -10.387 -6.971 1.00 93.50 86 TRP A C 1
ATOM 647 O O . TRP A 1 86 ? 1.897 -11.267 -7.140 1.00 93.50 86 TRP A O 1
ATOM 657 N N . VAL A 1 87 ? 3.346 -9.760 -7.987 1.00 92.00 87 VAL A N 1
ATOM 658 C CA . VAL A 1 87 ? 3.043 -10.053 -9.393 1.00 92.00 87 VAL A CA 1
ATOM 659 C C . VAL A 1 87 ? 3.272 -11.536 -9.688 1.00 92.00 87 VAL A C 1
ATOM 661 O O . VAL A 1 87 ? 2.412 -12.183 -10.272 1.00 92.00 87 VAL A O 1
ATOM 664 N N . ARG A 1 88 ? 4.386 -12.107 -9.219 1.00 91.94 88 ARG A N 1
ATOM 665 C CA . ARG A 1 88 ? 4.685 -13.532 -9.414 1.00 91.94 88 ARG A CA 1
ATOM 666 C C . ARG A 1 88 ? 3.771 -14.465 -8.629 1.00 91.94 88 ARG A C 1
ATOM 668 O O . ARG A 1 88 ? 3.541 -15.566 -9.092 1.00 91.94 88 ARG A O 1
ATOM 675 N N . LEU A 1 89 ? 3.266 -14.087 -7.460 1.00 93.81 89 LEU A N 1
ATOM 676 C CA . LEU A 1 89 ? 2.387 -14.959 -6.673 1.00 93.81 89 LEU A CA 1
ATOM 677 C C . LEU A 1 89 ? 0.958 -15.003 -7.216 1.00 93.81 89 LEU A C 1
ATOM 679 O O . LEU A 1 89 ? 0.296 -16.025 -7.079 1.00 93.81 89 LEU A O 1
ATOM 683 N N . TRP A 1 90 ? 0.479 -13.901 -7.792 1.00 87.12 90 TRP A N 1
ATOM 684 C CA . TRP A 1 90 ? -0.917 -13.781 -8.215 1.00 87.12 90 TRP A CA 1
ATOM 685 C C . TRP A 1 90 ? -1.124 -13.953 -9.724 1.00 87.12 90 TRP A C 1
ATOM 687 O O . TRP A 1 90 ? -2.222 -14.300 -10.151 1.00 87.12 90 TRP A O 1
ATOM 697 N N . PHE A 1 91 ? -0.083 -13.708 -10.526 1.00 81.75 91 PHE A N 1
ATOM 698 C CA . PHE A 1 91 ? -0.135 -13.764 -11.991 1.00 81.75 91 PHE A CA 1
ATOM 699 C C . PHE A 1 91 ? 0.857 -14.785 -12.592 1.00 81.75 91 PHE A C 1
ATOM 701 O O . PHE A 1 91 ? 1.239 -14.628 -13.753 1.00 81.75 91 PHE A O 1
ATOM 708 N N . SER A 1 92 ? 1.309 -15.783 -11.812 1.00 59.56 92 SER A N 1
ATOM 709 C CA . SER A 1 92 ? 2.090 -16.933 -12.319 1.00 59.56 92 SER A CA 1
ATOM 710 C C . SER A 1 92 ? 1.240 -17.994 -13.004 1.00 59.56 92 SER A C 1
ATOM 712 O O . SER A 1 92 ? 0.030 -18.093 -12.702 1.00 59.56 92 SER A O 1
#